Protein AF-A0A9P1HFL6-F1 (afdb_monomer_lite)

Radius of gyration: 20.94 Å; chains: 1; bounding box: 52×30×74 Å

Foldseek 3Di:
DVVLLVLLVVLLVVLLVCLVVVLVVQVVPDPVVVDDPVVVVVSNCVSVVSNVLSVQLSVLSVVCSVVLALVSLVSVLVVLVVLLVVLVVLLVVLVVVQVVCVVVVHDNVSVVVNVVSVVSNVSSVVNSVSSVVSSVVSCVVVCVPPPPPPPPPD

Sequence (154 aa):
MDELKSSVRLVAGIFLSISLISSVLACAVWEFPSHELSKNVVYLVGVGGGLLLNIVIFICLFRGMANQNPSYFLPYIVCSFLNLTICLTLSVVFCLSSIRSFYSGIAPMDAVAFFVVLLCSIFWYWSLKIVKIYREYLTKISGKHTLFNNPEFV

Secondary structure (DSSP, 8-state):
-HHHHHHHHHHHHHHHHHHHHHHHHHHHHS-GGGS-HHHHHHHHHHHHHHHHHHHHHHHHHHHHHHTT-GGGGHHHHHHHHHHHHHHHHHHHHHHHHHHHHHHHT--THHHHHHHHHHHHHHHHHHHHHHHHHHHHHHHHHTTTT-----GGG-

Structure (mmCIF, N/CA/C/O backbone):
data_AF-A0A9P1HFL6-F1
#
_entry.id   AF-A0A9P1HFL6-F1
#
loop_
_atom_site.group_PDB
_atom_site.id
_atom_site.type_symbol
_atom_site.label_atom_id
_atom_site.label_alt_id
_atom_site.label_comp_id
_atom_site.label_asym_id
_atom_site.label_entity_id
_atom_site.label_seq_id
_atom_site.pdbx_PDB_ins_code
_atom_site.Cartn_x
_atom_site.Cartn_y
_atom_site.Cartn_z
_atom_site.occupancy
_atom_site.B_iso_or_equiv
_atom_site.auth_seq_id
_atom_site.auth_comp_id
_atom_site.auth_asym_id
_atom_site.auth_atom_id
_atom_site.pdbx_PDB_model_num
ATOM 1 N N . MET A 1 1 ? -7.640 14.913 19.451 1.00 67.88 1 MET A N 1
ATOM 2 C CA . MET A 1 1 ? -8.496 13.795 18.978 1.00 67.88 1 MET A CA 1
ATOM 3 C C . MET A 1 1 ? -8.954 14.029 17.546 1.00 67.88 1 MET A C 1
ATOM 5 O O . MET A 1 1 ? -8.738 13.156 16.709 1.00 67.88 1 MET A O 1
ATOM 9 N N . ASP A 1 2 ? -9.533 15.195 17.251 1.00 80.94 2 ASP A N 1
ATOM 10 C CA . ASP A 1 2 ? -9.952 15.549 15.887 1.00 80.94 2 ASP A CA 1
ATOM 11 C C . ASP A 1 2 ? -8.788 15.583 14.902 1.00 80.94 2 ASP A C 1
ATOM 13 O O . ASP A 1 2 ? -8.937 15.150 13.765 1.00 80.94 2 ASP A O 1
ATOM 17 N N . GLU A 1 3 ? -7.605 15.975 15.373 1.00 87.38 3 GLU A N 1
ATOM 18 C CA . GLU A 1 3 ? -6.373 15.932 14.591 1.00 87.38 3 GLU A CA 1
ATOM 19 C C . GLU A 1 3 ? -6.022 14.507 14.136 1.00 87.38 3 GLU A C 1
ATOM 21 O O . GLU A 1 3 ? -5.863 14.272 12.945 1.00 87.38 3 GLU A O 1
ATOM 26 N N . LEU A 1 4 ? -6.022 13.519 15.042 1.00 87.62 4 LEU A N 1
ATOM 27 C CA . LEU A 1 4 ? -5.709 12.124 14.704 1.00 87.62 4 LEU A CA 1
ATOM 28 C C . LEU A 1 4 ? -6.762 11.508 13.769 1.00 87.62 4 LEU A C 1
ATOM 30 O O . LEU A 1 4 ? -6.424 10.804 12.817 1.00 87.62 4 LEU A O 1
ATOM 34 N N . LYS A 1 5 ? -8.046 11.809 14.000 1.00 88.31 5 LYS A N 1
ATOM 35 C CA . LYS A 1 5 ? -9.140 11.409 13.102 1.00 88.31 5 LYS A CA 1
ATOM 36 C C . LYS A 1 5 ? -8.986 12.054 11.718 1.00 88.31 5 LYS A C 1
ATOM 38 O O . LYS A 1 5 ? -9.218 11.391 10.709 1.00 88.31 5 LYS A O 1
ATOM 43 N N . SER A 1 6 ? -8.575 13.320 11.664 1.00 91.38 6 SER A N 1
ATOM 44 C CA . SER A 1 6 ? -8.271 14.038 10.423 1.00 91.38 6 SER A CA 1
ATOM 45 C C . SER A 1 6 ? -7.086 13.406 9.688 1.00 91.38 6 SER A C 1
ATOM 47 O O . SER A 1 6 ? -7.188 13.136 8.493 1.00 91.38 6 SER A O 1
ATOM 49 N N . SER A 1 7 ? -6.012 13.043 10.399 1.00 92.00 7 SER A N 1
ATOM 50 C CA . SER A 1 7 ? -4.865 12.339 9.813 1.00 92.00 7 SER A CA 1
ATOM 51 C C . SER A 1 7 ? -5.267 11.000 9.193 1.00 92.00 7 SER A C 1
ATOM 53 O O . SER A 1 7 ? -4.835 10.689 8.088 1.00 92.00 7 SER A O 1
ATOM 55 N N . VAL A 1 8 ? -6.135 10.219 9.846 1.00 91.12 8 VAL A N 1
ATOM 56 C CA . VAL A 1 8 ? -6.628 8.945 9.286 1.00 91.12 8 VAL A CA 1
ATOM 57 C C . VAL A 1 8 ? -7.511 9.167 8.053 1.00 91.12 8 VAL A C 1
ATOM 59 O O . VAL A 1 8 ? -7.407 8.410 7.088 1.00 91.12 8 VAL A O 1
ATOM 62 N N . ARG A 1 9 ? -8.340 10.220 8.031 1.00 92.94 9 ARG A N 1
ATOM 63 C CA . ARG A 1 9 ? -9.103 10.603 6.826 1.00 92.94 9 ARG A CA 1
ATOM 64 C C . ARG A 1 9 ? -8.184 10.990 5.673 1.00 92.94 9 ARG A C 1
ATOM 66 O O . ARG A 1 9 ? -8.424 10.563 4.547 1.00 92.94 9 ARG A O 1
ATOM 73 N N . LEU A 1 10 ? -7.134 11.756 5.958 1.00 94.25 10 LEU A N 1
ATOM 74 C CA . LEU A 1 10 ? -6.123 12.138 4.978 1.00 94.25 10 LEU A CA 1
ATOM 75 C C . LEU A 1 10 ? -5.423 10.892 4.422 1.00 94.25 10 LEU A C 1
ATOM 77 O O . LEU A 1 10 ? -5.348 10.732 3.207 1.00 94.25 10 LEU A O 1
ATOM 81 N N . VAL A 1 11 ? -4.995 9.970 5.289 1.00 94.12 11 VAL A N 1
ATOM 82 C CA . VAL A 1 11 ? -4.403 8.683 4.890 1.00 94.12 11 VAL A CA 1
ATOM 83 C C . VAL A 1 11 ? -5.342 7.892 3.974 1.00 94.12 11 VAL A C 1
ATOM 85 O O . VAL A 1 11 ? -4.908 7.404 2.931 1.00 94.12 11 VAL A O 1
ATOM 88 N N . ALA A 1 12 ? -6.627 7.793 4.327 1.00 92.94 12 ALA A N 1
ATOM 89 C CA . ALA A 1 12 ? -7.626 7.106 3.510 1.00 92.94 12 ALA A CA 1
ATOM 90 C C . ALA A 1 12 ? -7.795 7.770 2.132 1.00 92.94 12 ALA A C 1
ATOM 92 O O . ALA A 1 12 ? -7.860 7.075 1.119 1.00 92.94 12 ALA A O 1
ATOM 93 N N . GLY A 1 13 ? -7.821 9.106 2.090 1.00 93.31 13 GLY A N 1
ATOM 94 C CA . GLY A 1 13 ? -7.900 9.879 0.852 1.00 93.31 13 GLY A CA 1
ATOM 95 C C . GLY A 1 13 ? -6.688 9.659 -0.052 1.00 93.31 13 GLY A C 1
ATOM 96 O O . GLY A 1 13 ? -6.859 9.313 -1.217 1.00 93.31 13 GLY A O 1
ATOM 97 N N . ILE A 1 14 ? -5.467 9.775 0.485 1.00 94.06 14 ILE A N 1
ATOM 98 C CA . ILE A 1 14 ? -4.239 9.529 -0.288 1.00 94.06 14 ILE A CA 1
ATOM 99 C C . ILE A 1 14 ? -4.211 8.090 -0.811 1.00 94.06 14 ILE A C 1
ATOM 101 O O . ILE A 1 14 ? -3.909 7.873 -1.982 1.00 94.06 14 ILE A O 1
ATOM 105 N N . PHE A 1 15 ? -4.559 7.109 0.024 1.00 94.12 15 PHE A N 1
ATOM 106 C CA . PHE A 1 15 ? -4.599 5.704 -0.377 1.00 94.12 15 PHE A CA 1
ATOM 107 C C . PHE A 1 15 ? -5.544 5.457 -1.563 1.00 94.12 15 PHE A C 1
ATOM 109 O O . PHE A 1 15 ? -5.167 4.778 -2.522 1.00 94.12 15 PHE A O 1
ATOM 116 N N . LEU A 1 16 ? -6.749 6.037 -1.527 1.00 94.50 16 LEU A N 1
ATOM 117 C CA . LEU A 1 16 ? -7.711 5.919 -2.621 1.00 94.50 16 LEU A CA 1
ATOM 118 C C . LEU A 1 16 ? -7.203 6.611 -3.893 1.00 94.50 16 LEU A C 1
ATOM 120 O O . LEU A 1 16 ? -7.262 6.019 -4.969 1.00 94.50 16 LEU A O 1
ATOM 124 N N . SER A 1 17 ? -6.651 7.821 -3.770 1.00 95.06 17 SER A N 1
ATOM 125 C CA . SER A 1 17 ? -6.091 8.563 -4.904 1.00 95.06 17 SER A CA 1
ATOM 126 C C . SER A 1 17 ? -4.946 7.804 -5.575 1.00 95.06 17 SER A C 1
ATOM 128 O O . SER A 1 17 ? -4.955 7.651 -6.794 1.00 95.06 17 SER A O 1
ATOM 130 N N . ILE A 1 18 ? -4.000 7.264 -4.797 1.00 92.56 18 ILE A N 1
ATOM 131 C CA . ILE A 1 18 ? -2.899 6.441 -5.325 1.00 92.56 18 ILE A CA 1
ATOM 132 C C . ILE A 1 18 ? -3.452 5.199 -6.033 1.00 92.56 18 ILE A C 1
ATOM 134 O O . ILE A 1 18 ? -2.988 4.863 -7.119 1.00 92.56 18 ILE A O 1
ATOM 138 N N . SER A 1 19 ? -4.468 4.546 -5.461 1.00 93.12 19 SER A N 1
ATOM 139 C CA . SER A 1 19 ? -5.085 3.353 -6.055 1.00 93.12 19 SER A CA 1
ATOM 140 C C . SER A 1 19 ? -5.758 3.651 -7.399 1.00 93.12 19 SER A C 1
ATOM 142 O O . SER A 1 19 ? -5.603 2.883 -8.350 1.00 93.12 19 SER A O 1
ATOM 144 N N . LEU A 1 20 ? -6.473 4.776 -7.499 1.00 94.00 20 LEU A N 1
ATOM 145 C CA . LEU A 1 20 ? -7.115 5.219 -8.738 1.00 94.00 20 LEU A CA 1
ATOM 146 C C . LEU A 1 20 ? -6.078 5.576 -9.803 1.00 94.00 20 LEU A C 1
ATOM 148 O O . LEU A 1 20 ? -6.145 5.056 -10.915 1.00 94.00 20 LEU A O 1
ATOM 152 N N . ILE A 1 21 ? -5.093 6.405 -9.447 1.00 94.94 21 ILE A N 1
ATOM 153 C CA . ILE A 1 21 ? -4.030 6.822 -10.368 1.00 94.94 21 ILE A CA 1
ATOM 154 C C . ILE A 1 21 ? -3.255 5.599 -10.857 1.00 94.94 21 ILE A C 1
ATOM 156 O O . ILE A 1 21 ? -3.068 5.449 -12.059 1.00 94.94 21 ILE A O 1
ATOM 160 N N . SER A 1 22 ? -2.866 4.689 -9.959 1.00 92.38 22 SER A N 1
ATOM 161 C CA . SER A 1 22 ? -2.134 3.472 -10.323 1.00 92.38 22 SER A CA 1
ATOM 162 C C . SER A 1 22 ? -2.935 2.569 -11.260 1.00 92.38 22 SER A C 1
ATOM 164 O O . SER A 1 22 ? -2.349 2.006 -12.179 1.00 92.38 22 SER A O 1
ATOM 166 N N . SER A 1 23 ? -4.252 2.453 -11.068 1.00 93.62 23 SER A N 1
ATOM 167 C CA . SER A 1 23 ? -5.111 1.638 -11.939 1.00 93.62 23 SER A CA 1
ATOM 168 C C . SER A 1 23 ? -5.256 2.255 -13.333 1.00 93.62 23 SER A C 1
ATOM 170 O O . SER A 1 23 ? -5.167 1.548 -14.333 1.00 93.62 23 SER A O 1
ATOM 172 N N . VAL A 1 24 ? -5.423 3.580 -13.413 1.00 94.44 24 VAL A N 1
ATOM 173 C CA . VAL A 1 24 ? -5.474 4.304 -14.694 1.00 94.44 24 VAL A CA 1
ATOM 174 C C . VAL A 1 24 ? -4.136 4.208 -15.422 1.00 94.44 24 VAL A C 1
ATOM 176 O O . VAL A 1 24 ? -4.112 3.936 -16.620 1.00 94.44 24 VAL A O 1
ATOM 179 N N . LEU A 1 25 ? -3.023 4.382 -14.702 1.00 93.62 25 LEU A N 1
ATOM 180 C CA . LEU A 1 25 ? -1.682 4.294 -15.274 1.00 93.62 25 LEU A CA 1
ATOM 181 C C . LEU A 1 25 ? -1.382 2.879 -15.781 1.00 93.62 25 LEU A C 1
ATOM 183 O O . LEU A 1 25 ? -0.826 2.733 -16.862 1.00 93.62 25 LEU A O 1
ATOM 187 N N . ALA A 1 26 ? -1.795 1.847 -15.037 1.00 92.69 26 ALA A N 1
ATOM 188 C CA . ALA A 1 26 ? -1.681 0.452 -15.454 1.00 92.69 26 ALA A CA 1
ATOM 189 C C . ALA A 1 26 ? -2.389 0.227 -16.802 1.00 92.69 26 ALA A C 1
ATOM 191 O O . ALA A 1 26 ? -1.774 -0.244 -17.756 1.00 92.69 26 ALA 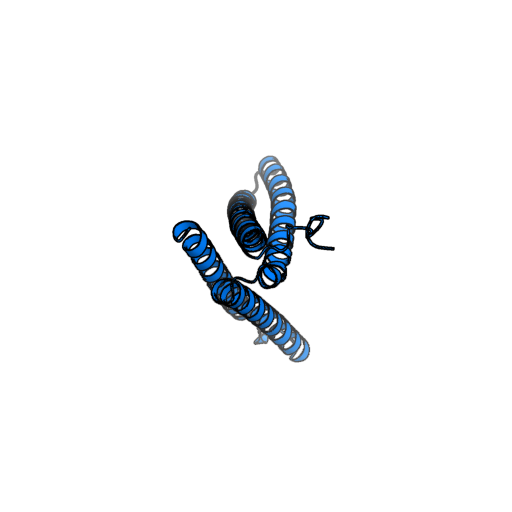A O 1
ATOM 192 N N . CYS A 1 27 ? -3.639 0.677 -16.930 1.00 91.56 27 CYS A N 1
ATOM 193 C CA . CYS A 1 27 ? -4.363 0.608 -18.198 1.00 91.56 27 CYS A CA 1
ATOM 194 C C . CYS A 1 27 ? -3.704 1.435 -19.315 1.00 91.56 27 CYS A C 1
ATOM 196 O O . CYS A 1 27 ? -3.709 1.001 -20.458 1.00 91.56 27 CYS A O 1
ATOM 198 N N . ALA A 1 28 ? -3.143 2.607 -19.011 1.00 92.19 28 ALA A N 1
ATOM 199 C CA . ALA A 1 28 ? -2.520 3.470 -20.017 1.00 92.19 28 ALA A CA 1
ATOM 200 C C . ALA A 1 28 ? -1.186 2.917 -20.549 1.00 92.19 28 ALA A C 1
ATOM 202 O O . ALA A 1 28 ? -0.857 3.122 -21.713 1.00 92.19 28 ALA A O 1
ATOM 203 N N . VAL A 1 29 ? -0.420 2.234 -19.695 1.00 93.56 29 VAL A N 1
ATOM 204 C CA . VAL A 1 29 ? 0.873 1.627 -20.049 1.00 93.56 29 VAL A CA 1
ATOM 205 C C . VAL A 1 29 ? 0.687 0.289 -20.773 1.00 93.56 29 VAL A C 1
ATOM 207 O O . VAL A 1 29 ? 1.580 -0.146 -21.496 1.00 93.56 29 VAL A O 1
ATOM 210 N N . TRP A 1 30 ? -0.458 -0.374 -20.603 1.00 92.88 30 TRP A N 1
ATOM 211 C CA . TRP A 1 30 ? -0.722 -1.654 -21.248 1.00 92.88 30 TRP A CA 1
ATOM 212 C C . TRP A 1 30 ? -1.072 -1.498 -22.733 1.00 92.88 30 TRP A C 1
ATOM 214 O O . TRP A 1 30 ? -2.099 -0.932 -23.109 1.00 92.88 30 TRP A O 1
ATOM 224 N N . GLU A 1 31 ? -0.244 -2.076 -23.598 1.00 92.06 31 GLU A N 1
ATOM 225 C CA . GLU A 1 31 ? -0.476 -2.098 -25.040 1.00 92.06 31 GLU A CA 1
ATOM 226 C C . GLU A 1 31 ? -1.515 -3.165 -25.428 1.00 92.06 31 GLU A C 1
ATOM 228 O O . GLU A 1 31 ? -1.188 -4.269 -25.864 1.00 92.06 31 GLU A O 1
ATOM 233 N N . PHE A 1 32 ? -2.804 -2.843 -25.302 1.00 88.94 32 PHE A N 1
ATOM 234 C CA . PHE A 1 32 ? -3.891 -3.765 -25.667 1.00 88.94 32 PHE A CA 1
ATOM 235 C C . PHE A 1 32 ? -3.797 -4.361 -27.087 1.00 88.94 32 PHE A C 1
ATOM 237 O O . PHE A 1 32 ? -4.090 -5.551 -27.229 1.00 88.94 32 PHE A O 1
ATOM 244 N N . PRO A 1 33 ? -3.399 -3.610 -28.136 1.00 89.00 33 PRO A N 1
ATOM 245 C CA . PRO A 1 33 ? -3.373 -4.144 -29.499 1.00 89.00 33 PRO A CA 1
ATOM 246 C C . PRO A 1 33 ? -2.287 -5.197 -29.752 1.00 89.00 33 PRO A C 1
ATOM 248 O O . PRO A 1 33 ? -2.427 -5.984 -30.683 1.00 89.00 33 PRO A O 1
ATOM 251 N N . SER A 1 34 ? -1.208 -5.217 -28.961 1.00 89.31 34 SER A N 1
ATOM 252 C CA . SER A 1 34 ? -0.074 -6.131 -29.168 1.00 89.31 34 SER A CA 1
ATOM 253 C C . SER A 1 34 ? -0.254 -7.496 -28.492 1.00 89.31 34 SER A C 1
ATOM 255 O O . SER A 1 34 ? 0.548 -8.405 -28.706 1.00 89.31 34 SER A O 1
ATOM 257 N N . HIS A 1 35 ? -1.322 -7.672 -27.711 1.00 88.62 35 HIS A N 1
ATOM 258 C CA . HIS A 1 35 ? -1.548 -8.856 -26.888 1.00 88.62 35 HIS A CA 1
ATOM 259 C C . HIS A 1 35 ? -2.804 -9.631 -27.306 1.00 88.62 35 HIS A C 1
ATOM 261 O O . HIS A 1 35 ? -3.799 -9.073 -27.763 1.00 88.62 35 HIS A O 1
ATOM 267 N N . GLU A 1 36 ? -2.775 -10.948 -27.092 1.00 93.94 36 GLU A N 1
ATOM 268 C CA . GLU A 1 36 ? -3.943 -11.816 -27.266 1.00 93.94 36 GLU A CA 1
ATOM 269 C C . GLU A 1 36 ? -5.104 -11.401 -26.346 1.00 93.94 36 GLU A C 1
ATOM 271 O O . GLU A 1 36 ? -4.903 -10.966 -25.208 1.00 93.94 36 GLU A O 1
ATOM 276 N N . LEU A 1 37 ? -6.339 -11.626 -26.810 1.00 91.69 37 LEU A N 1
ATOM 277 C CA . LEU A 1 37 ? -7.561 -11.287 -26.072 1.00 91.69 37 LEU A CA 1
ATOM 278 C C . LEU A 1 37 ? -7.579 -11.881 -24.653 1.00 91.69 37 LEU A C 1
ATOM 280 O O . LEU A 1 37 ? -7.974 -11.204 -23.707 1.00 91.69 37 LEU A O 1
ATOM 284 N N . SER A 1 38 ? -7.119 -13.124 -24.491 1.00 93.00 38 SER A N 1
ATOM 285 C CA . SER A 1 38 ? -7.047 -13.814 -23.196 1.00 93.00 38 SER A CA 1
ATOM 286 C C . SER A 1 38 ? -6.186 -13.049 -22.184 1.00 93.00 38 SER A C 1
ATOM 288 O O . SER A 1 38 ? -6.607 -12.839 -21.046 1.00 93.00 38 SER A O 1
ATOM 290 N N . LYS A 1 39 ? -5.013 -12.566 -22.609 1.00 92.75 39 LYS A N 1
ATOM 291 C CA . LYS A 1 39 ? -4.084 -11.795 -21.773 1.00 92.75 39 LYS A CA 1
ATOM 292 C C . LYS A 1 39 ? -4.677 -10.443 -21.394 1.00 92.75 39 LYS A C 1
ATOM 294 O O . LYS A 1 39 ? -4.607 -10.062 -20.229 1.00 92.75 39 LYS A O 1
ATOM 299 N N . ASN A 1 40 ? -5.330 -9.770 -22.341 1.00 92.75 40 ASN A N 1
ATOM 300 C CA . ASN A 1 40 ? -6.008 -8.497 -22.094 1.00 92.75 40 ASN A CA 1
ATOM 301 C C . ASN A 1 40 ? -7.136 -8.630 -21.062 1.00 92.75 40 ASN A C 1
ATOM 303 O O . ASN A 1 40 ? -7.251 -7.799 -20.162 1.00 92.75 40 ASN A O 1
ATOM 307 N N . VAL A 1 41 ? -7.939 -9.695 -21.153 1.00 93.94 41 VAL A N 1
ATOM 308 C CA . VAL A 1 41 ? -9.014 -9.961 -20.186 1.00 93.94 41 VAL A CA 1
ATOM 309 C C . VAL A 1 41 ? -8.440 -10.236 -18.798 1.00 93.94 41 VAL A C 1
ATOM 311 O O . VAL A 1 41 ? -8.878 -9.616 -17.830 1.00 93.94 41 VAL A O 1
ATOM 314 N N . VAL A 1 42 ? -7.438 -11.116 -18.686 1.00 95.38 42 VAL A N 1
ATOM 315 C CA . VAL A 1 42 ? -6.795 -11.423 -17.396 1.00 95.38 42 VAL A CA 1
ATOM 316 C C . VAL A 1 42 ? -6.179 -10.166 -16.779 1.00 95.38 42 VAL A C 1
ATOM 318 O O . VAL A 1 42 ? -6.338 -9.936 -15.580 1.00 95.38 42 VAL A O 1
ATOM 321 N N . TYR A 1 43 ? -5.540 -9.322 -17.592 1.00 94.38 43 TYR A N 1
ATOM 322 C CA . TYR A 1 43 ? -4.961 -8.060 -17.143 1.00 94.38 43 TYR A CA 1
ATOM 323 C C . TYR A 1 43 ? -6.022 -7.103 -16.583 1.00 94.38 43 TYR A C 1
ATOM 325 O O . TYR A 1 43 ? -5.898 -6.644 -15.447 1.00 94.38 43 TYR A O 1
ATOM 333 N N . LEU A 1 44 ? -7.103 -6.853 -17.332 1.00 93.44 44 LEU A N 1
ATOM 334 C CA . LEU A 1 44 ? -8.192 -5.972 -16.895 1.00 93.44 44 LEU A CA 1
ATOM 335 C C . LEU A 1 44 ? -8.886 -6.486 -15.633 1.00 93.44 44 LEU A C 1
ATOM 337 O O . LEU A 1 44 ? -9.195 -5.697 -14.741 1.00 93.44 44 LEU A O 1
ATOM 341 N N . VAL A 1 45 ? -9.100 -7.800 -15.529 1.00 95.31 45 VAL A N 1
ATOM 342 C CA . VAL A 1 45 ? -9.662 -8.422 -14.321 1.00 95.31 45 VAL A CA 1
ATOM 343 C C . VAL A 1 45 ? -8.713 -8.255 -13.134 1.00 95.31 45 VAL A C 1
ATOM 345 O O . VAL A 1 45 ? -9.173 -7.947 -12.037 1.00 95.31 45 VAL A O 1
ATOM 348 N N . GLY A 1 46 ? -7.402 -8.395 -13.338 1.00 94.56 46 GLY A N 1
ATOM 349 C CA . GLY A 1 46 ? -6.397 -8.168 -12.298 1.00 94.56 46 GLY A CA 1
ATOM 350 C C . GLY A 1 46 ? -6.386 -6.722 -11.797 1.00 94.56 46 GLY A C 1
ATOM 351 O O . GLY A 1 46 ? -6.489 -6.487 -10.591 1.00 94.56 46 GLY A O 1
ATOM 352 N N . VAL A 1 47 ? -6.328 -5.750 -12.713 1.00 95.06 47 VAL A N 1
ATOM 353 C CA . VAL A 1 47 ? -6.342 -4.315 -12.375 1.00 95.06 47 VAL A CA 1
ATOM 354 C C . VAL A 1 47 ? -7.665 -3.926 -11.710 1.00 95.06 47 VAL A C 1
ATOM 356 O O . VAL A 1 47 ? -7.666 -3.305 -10.645 1.00 95.06 47 VAL A O 1
ATOM 359 N N . GLY A 1 48 ? -8.796 -4.342 -12.285 1.00 94.69 48 GLY A N 1
ATOM 360 C CA . GLY A 1 48 ? -10.126 -4.081 -11.736 1.00 94.69 48 GLY A CA 1
ATOM 361 C C . GLY A 1 48 ? -10.332 -4.727 -10.366 1.00 94.69 48 GLY A C 1
ATOM 362 O O . GLY A 1 48 ? -10.817 -4.076 -9.442 1.00 94.69 48 GLY A O 1
ATOM 363 N N . GLY A 1 49 ? -9.903 -5.978 -10.195 1.00 94.75 49 GLY A N 1
ATOM 364 C CA . GLY A 1 49 ? -9.951 -6.689 -8.918 1.00 94.75 49 GLY A CA 1
ATOM 365 C C . GLY A 1 49 ? -9.112 -6.003 -7.839 1.00 94.75 49 GLY A C 1
ATOM 366 O O . GLY A 1 49 ? -9.595 -5.803 -6.723 1.00 94.75 49 GLY A O 1
ATOM 367 N N . GLY A 1 50 ? -7.895 -5.567 -8.178 1.00 93.50 50 GLY A N 1
ATOM 368 C CA . GLY A 1 50 ? -7.042 -4.787 -7.278 1.00 93.50 50 GLY A CA 1
ATOM 369 C C . GLY A 1 50 ? -7.689 -3.466 -6.853 1.00 93.50 50 GLY A C 1
ATOM 370 O O . GLY A 1 50 ? -7.724 -3.144 -5.662 1.00 93.50 50 GLY A O 1
ATOM 371 N N . LEU A 1 51 ? -8.278 -2.730 -7.801 1.00 94.88 51 LEU A N 1
ATOM 372 C CA . LEU A 1 51 ? -8.995 -1.489 -7.510 1.00 94.88 51 LEU A CA 1
ATOM 373 C C . LEU A 1 51 ? -10.201 -1.725 -6.590 1.00 94.88 51 LEU A C 1
ATOM 375 O O . LEU A 1 51 ? -10.378 -0.990 -5.617 1.00 94.88 51 LEU A O 1
ATOM 379 N N . LEU A 1 52 ? -11.002 -2.761 -6.853 1.00 95.81 52 LEU A N 1
ATOM 380 C CA . LEU A 1 52 ? -12.150 -3.111 -6.014 1.00 95.81 52 LEU A CA 1
ATOM 381 C C . LEU A 1 52 ? -11.720 -3.463 -4.586 1.00 95.81 52 LEU A C 1
ATOM 383 O O . LEU A 1 52 ? -12.328 -2.975 -3.633 1.00 95.81 52 LEU A O 1
ATOM 387 N N . LEU A 1 53 ? -10.648 -4.244 -4.420 1.00 95.06 53 LEU A N 1
ATOM 388 C CA . LEU A 1 53 ? -10.089 -4.550 -3.100 1.00 95.06 53 LEU A CA 1
ATOM 389 C C . LEU A 1 53 ? -9.657 -3.274 -2.364 1.00 95.06 53 LEU A C 1
ATOM 391 O O . LEU A 1 53 ? -9.997 -3.097 -1.192 1.00 95.06 53 LEU A O 1
ATOM 395 N N . ASN A 1 54 ? -8.988 -2.345 -3.050 1.00 94.69 54 ASN A N 1
ATOM 396 C CA . ASN A 1 54 ? -8.586 -1.066 -2.462 1.00 94.69 54 ASN A CA 1
ATOM 397 C C . ASN A 1 54 ? -9.794 -0.193 -2.076 1.00 94.69 54 ASN A C 1
ATOM 399 O O . ASN A 1 54 ? -9.791 0.420 -1.006 1.00 94.69 54 ASN A O 1
ATOM 403 N N . ILE A 1 55 ? -10.867 -0.192 -2.875 1.00 95.31 55 ILE A N 1
ATOM 404 C CA . ILE A 1 55 ? -12.127 0.487 -2.531 1.00 95.31 55 ILE A CA 1
ATOM 405 C C . ILE A 1 55 ? -12.755 -0.138 -1.277 1.00 95.31 55 ILE A C 1
ATOM 407 O O . ILE A 1 55 ? -13.184 0.588 -0.379 1.00 95.31 55 ILE A O 1
ATOM 411 N N . VAL A 1 56 ? -12.768 -1.469 -1.161 1.00 95.69 56 VAL A N 1
ATOM 412 C CA . VAL A 1 56 ? -13.274 -2.158 0.038 1.00 95.69 56 VAL A CA 1
ATOM 413 C C . VAL A 1 56 ? -12.463 -1.771 1.277 1.00 95.69 56 VAL A C 1
ATOM 415 O O . VAL A 1 56 ? -13.047 -1.451 2.313 1.00 95.69 56 VAL A O 1
ATOM 418 N N . ILE A 1 57 ? -11.130 -1.728 1.178 1.00 94.88 57 ILE A N 1
ATOM 419 C CA . ILE A 1 57 ? -10.253 -1.292 2.277 1.00 94.88 57 ILE A CA 1
ATOM 420 C C . ILE A 1 57 ? -10.557 0.161 2.676 1.00 94.88 57 ILE A C 1
ATOM 422 O O . ILE A 1 57 ? -10.661 0.465 3.868 1.00 94.88 57 ILE A O 1
ATOM 426 N N . PHE A 1 58 ? -10.749 1.050 1.699 1.00 95.06 58 PHE A N 1
ATOM 427 C CA . PHE A 1 58 ? -11.140 2.439 1.942 1.00 95.06 58 PHE A CA 1
ATOM 428 C C . PHE A 1 58 ? -12.495 2.543 2.665 1.00 95.06 58 PHE A C 1
ATOM 430 O O . PHE A 1 58 ? -12.617 3.263 3.660 1.00 95.06 58 PHE A O 1
ATOM 437 N N . ILE A 1 59 ? -13.502 1.778 2.230 1.00 94.44 59 ILE A N 1
ATOM 438 C CA . ILE A 1 59 ? -14.819 1.732 2.883 1.00 94.44 59 ILE A CA 1
ATOM 439 C C . ILE A 1 59 ? -14.690 1.210 4.319 1.00 94.44 59 ILE A C 1
ATOM 441 O O . ILE A 1 59 ? -15.313 1.766 5.226 1.00 94.44 59 ILE A O 1
ATOM 445 N N . CYS A 1 60 ? -13.867 0.184 4.552 1.00 93.62 60 CYS A N 1
ATOM 446 C CA . CYS A 1 60 ? -13.574 -0.330 5.890 1.00 93.62 60 CYS A CA 1
ATOM 447 C C . CYS A 1 60 ? -12.958 0.751 6.787 1.00 93.62 60 CYS A C 1
ATOM 449 O O . CYS A 1 60 ? -13.431 0.942 7.906 1.00 93.62 60 CYS A O 1
ATOM 451 N N . LEU A 1 61 ? -11.982 1.521 6.298 1.00 92.81 61 LEU A N 1
ATOM 452 C CA . LEU A 1 61 ? -11.419 2.651 7.045 1.00 92.81 61 LEU A CA 1
ATOM 453 C C . LEU A 1 61 ? -12.486 3.691 7.402 1.00 92.81 61 LEU A C 1
ATOM 455 O O . LEU A 1 61 ? -12.573 4.125 8.554 1.00 92.81 61 LEU A O 1
ATOM 459 N N . PHE A 1 62 ? -13.324 4.072 6.437 1.00 92.31 62 PHE A N 1
ATOM 460 C CA . PHE A 1 62 ? -14.358 5.079 6.660 1.00 92.31 62 PHE A CA 1
ATOM 461 C C . PHE A 1 62 ? -15.431 4.603 7.646 1.00 92.31 62 PHE A C 1
ATOM 463 O O . PHE A 1 62 ? -15.772 5.321 8.588 1.00 92.31 62 PHE A O 1
ATOM 470 N N . ARG A 1 63 ? -15.902 3.359 7.499 1.00 91.56 63 ARG A N 1
ATOM 471 C CA . ARG A 1 63 ? -16.831 2.727 8.447 1.00 91.56 63 ARG A CA 1
ATOM 472 C C . ARG A 1 63 ? -16.210 2.543 9.828 1.00 91.56 63 ARG A C 1
ATOM 474 O O . ARG A 1 63 ? -16.898 2.759 10.820 1.00 91.56 63 ARG A O 1
ATOM 481 N N . GLY A 1 64 ? -14.925 2.203 9.912 1.00 89.06 64 GLY A N 1
ATOM 482 C CA . GLY A 1 64 ? -14.187 2.117 11.173 1.00 89.06 64 GLY A CA 1
ATOM 483 C C . GLY A 1 64 ? -14.156 3.451 11.917 1.00 89.06 64 GLY A C 1
ATOM 484 O O . GLY A 1 64 ? -14.357 3.482 13.129 1.00 89.06 64 GLY A O 1
ATOM 485 N N . MET A 1 65 ? -13.987 4.558 11.187 1.00 89.62 65 MET A N 1
ATOM 486 C CA . MET A 1 65 ? -14.059 5.911 11.751 1.00 89.62 65 MET A CA 1
ATOM 487 C C . MET A 1 65 ? -15.481 6.325 12.150 1.00 89.62 65 MET A C 1
ATOM 489 O O . MET A 1 65 ? -15.643 7.019 13.153 1.00 89.62 65 MET A O 1
ATOM 493 N N . ALA A 1 66 ? -16.498 5.947 11.369 1.00 89.62 66 ALA A N 1
ATOM 494 C CA . ALA A 1 66 ? -17.895 6.294 11.637 1.00 89.62 66 ALA A CA 1
ATOM 495 C C . ALA A 1 66 ? -18.461 5.520 12.838 1.00 89.62 66 ALA A C 1
ATOM 497 O O . ALA A 1 66 ? -19.064 6.113 13.725 1.00 89.62 66 ALA A O 1
ATOM 498 N N . ASN A 1 67 ? -18.196 4.214 12.894 1.00 88.75 67 ASN A N 1
ATOM 499 C CA . ASN A 1 67 ? -18.723 3.309 13.917 1.00 88.75 67 ASN A CA 1
ATOM 500 C C . ASN A 1 67 ? -17.788 3.158 15.128 1.00 88.75 67 ASN A C 1
ATOM 502 O O . ASN A 1 67 ? -18.055 2.330 15.993 1.00 88.75 67 ASN A O 1
ATOM 506 N N . GLN A 1 68 ? -16.658 3.880 15.153 1.00 87.06 68 GLN A N 1
ATOM 507 C CA . GLN A 1 68 ? -15.624 3.811 16.199 1.00 87.06 68 GLN A CA 1
ATOM 508 C C . GLN A 1 68 ? -15.148 2.382 16.525 1.00 87.06 68 GLN A C 1
ATOM 510 O O . GLN A 1 68 ? -14.701 2.091 17.633 1.00 87.06 68 GLN A O 1
ATOM 515 N N . ASN A 1 69 ? -15.214 1.472 15.551 1.00 87.44 69 ASN A N 1
ATOM 516 C CA . ASN A 1 69 ? -14.912 0.063 15.767 1.00 87.44 69 ASN A CA 1
ATOM 517 C C . ASN A 1 69 ? -13.494 -0.271 15.260 1.00 87.44 69 ASN A C 1
ATOM 519 O O . ASN A 1 69 ? -13.236 -0.176 14.054 1.00 87.44 69 ASN A O 1
ATOM 523 N N . PRO A 1 70 ? -12.572 -0.708 16.146 1.00 88.38 70 PRO A N 1
ATOM 524 C CA . PRO A 1 70 ? -11.168 -0.934 15.805 1.00 88.38 70 PRO A CA 1
ATOM 525 C C . PRO A 1 70 ? -10.935 -2.116 14.848 1.00 88.38 70 PRO A C 1
ATOM 527 O O . PRO A 1 70 ? -9.870 -2.199 14.229 1.00 88.38 70 PRO A O 1
ATOM 530 N N . SER A 1 71 ? -11.895 -3.036 14.702 1.00 90.12 71 SER A N 1
ATOM 531 C CA . SER A 1 71 ? -11.735 -4.221 13.848 1.00 90.12 71 SER A CA 1
ATOM 532 C C . SER A 1 71 ? -11.637 -3.873 12.358 1.00 90.12 71 SER A C 1
ATOM 534 O O . SER A 1 71 ? -10.908 -4.540 11.628 1.00 90.12 71 SER A O 1
ATOM 536 N N . TYR A 1 72 ? -12.292 -2.799 11.906 1.00 92.44 72 TYR A N 1
ATOM 537 C CA . TYR A 1 72 ? -12.304 -2.414 10.488 1.00 92.44 72 TYR A CA 1
ATOM 538 C C . TYR A 1 72 ? -10.976 -1.827 9.980 1.00 92.44 72 TYR A C 1
ATOM 540 O O . TYR A 1 72 ? -10.786 -1.699 8.774 1.00 92.44 72 TYR A O 1
ATOM 548 N N . PHE A 1 73 ? -10.034 -1.502 10.871 1.00 92.12 73 PHE A N 1
ATOM 549 C CA . PHE A 1 73 ? -8.720 -0.964 10.494 1.00 92.12 73 PHE A CA 1
ATOM 550 C C . PHE A 1 73 ? -7.700 -2.053 10.132 1.00 92.12 73 PHE A C 1
ATOM 552 O O . PHE A 1 73 ? -6.696 -1.762 9.486 1.00 92.12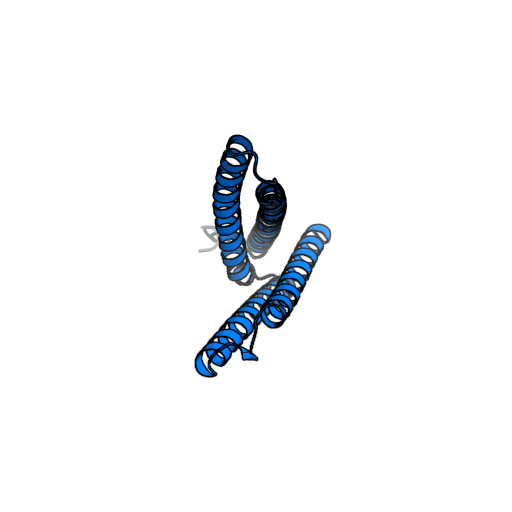 73 PHE A O 1
ATOM 559 N N . LEU A 1 74 ? -7.949 -3.308 10.522 1.00 92.50 74 LEU A N 1
ATOM 560 C CA . LEU A 1 74 ? -7.066 -4.444 10.237 1.00 92.50 74 LEU A CA 1
ATOM 561 C C . LEU A 1 74 ? -6.739 -4.646 8.746 1.00 92.50 74 LEU A C 1
ATOM 563 O O . LEU A 1 74 ? -5.550 -4.757 8.447 1.00 92.50 74 LEU A O 1
ATOM 567 N N . PRO A 1 75 ? -7.707 -4.659 7.804 1.00 93.56 75 PRO A N 1
ATOM 568 C CA . PRO A 1 75 ? -7.389 -4.871 6.390 1.00 93.56 75 PRO A CA 1
ATOM 569 C C . PRO A 1 75 ? -6.429 -3.806 5.842 1.00 93.56 75 PRO A C 1
ATOM 571 O O . PRO A 1 75 ? -5.503 -4.131 5.100 1.00 93.56 75 PRO A O 1
ATOM 574 N N . TYR A 1 76 ? -6.577 -2.550 6.274 1.00 94.50 76 TYR A N 1
ATOM 575 C CA . TYR A 1 76 ? -5.644 -1.489 5.900 1.00 94.50 76 TYR A CA 1
ATOM 576 C C . TYR A 1 76 ? -4.249 -1.693 6.494 1.00 94.50 76 TYR A C 1
ATOM 578 O O . TYR A 1 76 ? -3.253 -1.506 5.802 1.00 94.50 76 TYR A O 1
ATOM 586 N N . ILE A 1 77 ? -4.163 -2.087 7.769 1.00 94.19 77 ILE A N 1
ATOM 587 C CA . ILE A 1 77 ? -2.883 -2.334 8.448 1.00 94.19 77 ILE A CA 1
ATOM 588 C C . ILE A 1 77 ? -2.099 -3.438 7.732 1.00 94.19 77 ILE A C 1
ATOM 590 O O . ILE A 1 77 ? -0.899 -3.276 7.521 1.00 94.19 77 ILE A O 1
ATOM 594 N N . VAL A 1 78 ? -2.764 -4.528 7.336 1.00 94.75 78 VAL A N 1
ATOM 595 C CA . VAL A 1 78 ? -2.131 -5.629 6.591 1.00 94.75 78 VAL A CA 1
ATOM 596 C C . VAL A 1 78 ? -1.669 -5.153 5.213 1.00 94.75 78 VAL A C 1
ATOM 598 O O . VAL A 1 78 ? -0.512 -5.362 4.861 1.00 94.75 78 VAL A O 1
ATOM 601 N N . CYS A 1 79 ? -2.528 -4.455 4.465 1.00 93.50 79 CYS A N 1
ATOM 602 C CA . CYS A 1 79 ? -2.183 -3.912 3.148 1.00 93.50 79 CYS A CA 1
ATOM 603 C C . CYS A 1 79 ? -0.987 -2.944 3.212 1.00 93.50 79 CYS A C 1
ATOM 605 O O . CYS A 1 79 ? -0.015 -3.099 2.477 1.00 93.50 79 CYS A O 1
ATOM 607 N N . SER A 1 80 ? -1.022 -1.985 4.138 1.00 93.62 80 SER A N 1
ATOM 608 C CA . SER A 1 80 ? 0.046 -1.000 4.332 1.00 93.62 80 SER A CA 1
ATOM 609 C C . SER A 1 80 ? 1.359 -1.655 4.779 1.00 93.62 80 SER A C 1
ATOM 611 O O . SER A 1 80 ? 2.428 -1.278 4.306 1.00 93.62 80 SER A O 1
ATOM 613 N N . PHE A 1 81 ? 1.294 -2.694 5.621 1.00 94.88 81 PHE A N 1
ATOM 614 C CA . PHE A 1 81 ? 2.471 -3.475 6.001 1.00 94.88 81 PHE A CA 1
ATOM 615 C C . PHE A 1 81 ? 3.081 -4.227 4.812 1.00 94.88 81 PHE A C 1
ATOM 617 O O . PHE A 1 81 ? 4.289 -4.148 4.616 1.00 94.88 81 PHE A O 1
ATOM 624 N N . LEU A 1 82 ? 2.265 -4.896 3.990 1.00 94.56 82 LEU A N 1
ATOM 625 C CA . LEU A 1 82 ? 2.744 -5.581 2.784 1.00 94.56 82 LEU A CA 1
ATOM 626 C C . LEU A 1 82 ? 3.407 -4.602 1.808 1.00 94.56 82 LEU A C 1
ATOM 628 O O . LEU A 1 82 ? 4.512 -4.866 1.338 1.00 94.56 82 LEU A O 1
ATOM 632 N N . ASN A 1 83 ? 2.781 -3.448 1.564 1.00 93.12 83 ASN A N 1
ATOM 633 C CA . ASN A 1 83 ? 3.359 -2.408 0.713 1.00 93.12 83 ASN A CA 1
ATOM 634 C C . ASN A 1 83 ? 4.675 -1.869 1.283 1.00 93.12 83 ASN A C 1
ATOM 636 O O . ASN A 1 83 ? 5.631 -1.688 0.535 1.00 93.12 83 ASN A O 1
ATOM 640 N N . LEU A 1 84 ? 4.762 -1.675 2.602 1.00 94.62 84 LEU A N 1
ATOM 641 C CA . LEU A 1 84 ? 6.006 -1.278 3.258 1.00 94.62 84 LEU A CA 1
ATOM 642 C C . LEU A 1 84 ? 7.105 -2.330 3.061 1.00 94.62 84 LEU A C 1
ATOM 644 O O . LEU A 1 84 ? 8.223 -1.973 2.700 1.00 94.62 84 LEU A O 1
ATOM 648 N N . THR A 1 85 ? 6.802 -3.615 3.261 1.00 93.75 85 THR A N 1
ATOM 649 C CA . THR A 1 85 ? 7.764 -4.704 3.043 1.00 93.75 85 THR A CA 1
ATOM 650 C C . THR A 1 85 ? 8.253 -4.726 1.597 1.00 93.75 85 THR A C 1
ATOM 652 O O . THR A 1 85 ? 9.459 -4.785 1.368 1.00 93.75 85 THR A O 1
ATOM 655 N N . ILE A 1 86 ? 7.343 -4.607 0.625 1.00 94.19 86 ILE A N 1
ATOM 656 C CA . ILE A 1 86 ? 7.693 -4.559 -0.799 1.00 94.19 86 ILE A CA 1
ATOM 657 C C . ILE A 1 86 ? 8.597 -3.355 -1.086 1.00 94.19 86 ILE A C 1
ATOM 659 O O . ILE A 1 86 ? 9.668 -3.526 -1.668 1.00 94.19 86 ILE A O 1
ATOM 663 N N . CYS A 1 87 ? 8.231 -2.154 -0.630 1.00 94.06 87 CYS A N 1
ATOM 664 C CA . CYS A 1 87 ? 9.050 -0.963 -0.844 1.00 94.06 87 CYS A CA 1
ATOM 665 C C . CYS A 1 87 ? 10.444 -1.100 -0.215 1.00 94.06 87 CYS A C 1
ATOM 667 O O . CYS A 1 87 ? 11.426 -0.784 -0.876 1.00 94.06 87 CYS A O 1
ATOM 669 N N . LEU A 1 88 ? 10.560 -1.657 0.995 1.00 93.88 88 LEU A N 1
ATOM 670 C CA . LEU A 1 88 ? 11.861 -1.900 1.625 1.00 93.88 88 LEU A CA 1
ATOM 671 C C . LEU A 1 88 ? 12.713 -2.892 0.825 1.00 93.88 88 LEU A C 1
ATOM 673 O O . LEU A 1 88 ? 13.896 -2.637 0.607 1.00 93.88 88 LEU A O 1
ATOM 677 N N . THR A 1 89 ? 12.125 -3.993 0.342 1.00 93.56 89 THR A N 1
ATOM 678 C CA . THR A 1 89 ? 12.859 -4.950 -0.505 1.00 93.56 89 THR A CA 1
ATOM 679 C C . THR A 1 89 ? 13.336 -4.306 -1.807 1.00 93.56 89 THR A C 1
ATOM 681 O O . THR A 1 89 ? 14.499 -4.467 -2.175 1.00 93.56 89 THR A O 1
ATOM 684 N N . LEU A 1 90 ? 12.490 -3.501 -2.459 1.00 93.44 90 LEU A N 1
ATOM 685 C CA . LEU A 1 90 ? 12.855 -2.759 -3.665 1.00 93.44 90 LEU A CA 1
ATOM 686 C C . LEU A 1 90 ? 13.940 -1.715 -3.387 1.00 93.44 90 LEU A C 1
ATOM 688 O O . LEU A 1 90 ? 14.864 -1.586 -4.186 1.00 93.44 90 LEU A O 1
ATOM 692 N N . SER A 1 91 ? 13.892 -1.013 -2.252 1.00 91.19 91 SER A N 1
ATOM 693 C CA . SER A 1 91 ? 14.947 -0.075 -1.857 1.00 91.19 91 SER A CA 1
ATOM 694 C C . SER A 1 91 ? 16.306 -0.763 -1.753 1.00 91.19 91 SER A C 1
ATOM 696 O O . SER A 1 91 ? 17.294 -0.203 -2.219 1.00 91.19 91 SER A O 1
ATOM 698 N N . VAL A 1 92 ? 16.378 -1.982 -1.206 1.00 92.38 92 VAL A N 1
ATOM 699 C CA . VAL A 1 92 ? 17.640 -2.742 -1.164 1.00 92.38 92 VAL A CA 1
ATOM 700 C C . VAL A 1 92 ? 18.119 -3.084 -2.576 1.00 92.38 92 VAL A C 1
ATOM 702 O O . VAL A 1 92 ? 19.288 -2.861 -2.891 1.00 92.38 92 VAL A O 1
ATOM 705 N N . VAL A 1 93 ? 17.224 -3.564 -3.444 1.00 92.06 93 VAL A N 1
ATOM 706 C CA . VAL A 1 93 ? 17.561 -3.911 -4.836 1.00 92.06 93 VAL A CA 1
ATOM 707 C C . VAL A 1 93 ? 18.079 -2.693 -5.605 1.00 92.06 93 VAL A C 1
ATOM 709 O O . VAL A 1 93 ? 19.153 -2.759 -6.202 1.00 92.06 93 VAL A O 1
ATOM 712 N N . PHE A 1 94 ? 17.372 -1.561 -5.552 1.00 91.25 94 PHE A N 1
ATOM 713 C CA . PHE A 1 94 ? 17.789 -0.339 -6.244 1.00 91.25 94 PHE A CA 1
ATOM 714 C C . PHE A 1 94 ? 19.049 0.287 -5.642 1.00 91.25 94 PHE A C 1
ATOM 716 O O . PHE A 1 94 ? 19.840 0.866 -6.383 1.00 91.25 94 PHE A O 1
ATOM 723 N N . CYS A 1 95 ? 19.289 0.135 -4.336 1.00 89.62 95 CYS A N 1
ATOM 724 C CA . CYS A 1 95 ? 20.545 0.549 -3.710 1.00 89.62 95 CYS A CA 1
ATOM 725 C C . CYS A 1 95 ? 21.729 -0.240 -4.288 1.00 89.62 95 CYS A C 1
ATOM 727 O O . CYS A 1 95 ? 22.704 0.349 -4.754 1.00 89.62 95 CYS A O 1
ATOM 729 N N . LEU A 1 96 ? 21.610 -1.571 -4.347 1.00 90.00 96 LEU A N 1
ATOM 730 C CA . LEU A 1 96 ? 22.632 -2.436 -4.942 1.00 90.00 96 LEU A CA 1
ATOM 731 C C . LEU A 1 96 ? 22.842 -2.131 -6.433 1.00 90.00 96 LEU A C 1
ATOM 733 O O . LEU A 1 96 ? 23.986 -2.061 -6.886 1.00 90.00 96 LEU A O 1
ATOM 737 N N . SER A 1 97 ? 21.759 -1.899 -7.182 1.00 88.00 97 SER A N 1
ATOM 738 C CA . SER A 1 97 ? 21.837 -1.515 -8.598 1.00 88.00 97 SER A CA 1
ATOM 739 C C . SER A 1 97 ? 22.536 -0.169 -8.783 1.00 88.00 97 SER A C 1
ATOM 741 O O . SER A 1 97 ? 23.432 -0.047 -9.613 1.00 88.00 97 SER A O 1
ATOM 743 N N . SER A 1 98 ? 22.221 0.817 -7.939 1.00 87.56 98 SER A N 1
ATOM 744 C CA . SER A 1 98 ? 22.847 2.144 -7.975 1.00 87.56 98 SER A CA 1
ATOM 745 C C . SER A 1 98 ? 24.350 2.075 -7.707 1.00 87.56 98 SER A C 1
ATOM 747 O O . SER A 1 98 ? 25.132 2.701 -8.423 1.00 87.56 98 SER A O 1
ATOM 749 N N . ILE A 1 99 ? 24.768 1.271 -6.720 1.00 88.12 99 ILE A N 1
ATOM 750 C CA . ILE A 1 99 ? 26.188 1.026 -6.430 1.00 88.12 99 ILE A CA 1
ATOM 751 C C . ILE A 1 99 ? 26.868 0.414 -7.658 1.00 88.12 99 ILE A C 1
ATOM 753 O O . ILE A 1 99 ? 27.911 0.900 -8.095 1.00 88.12 99 ILE A O 1
ATOM 757 N N . ARG A 1 100 ? 26.260 -0.613 -8.263 1.00 87.00 100 ARG A N 1
ATOM 758 C CA . ARG A 1 100 ? 26.791 -1.253 -9.473 1.00 87.00 100 ARG A CA 1
ATOM 759 C C . ARG A 1 100 ? 26.898 -0.274 -10.644 1.00 87.00 100 ARG A C 1
ATOM 761 O O . ARG A 1 100 ? 27.938 -0.245 -11.294 1.00 87.00 100 ARG A O 1
ATOM 768 N N . SER A 1 101 ? 25.862 0.529 -10.886 1.00 85.75 101 SER A N 1
ATOM 769 C CA . SER A 1 101 ? 25.825 1.512 -11.974 1.00 85.75 101 SER A CA 1
ATOM 770 C C . SER A 1 101 ? 26.932 2.555 -11.829 1.00 85.75 101 SER A C 1
ATOM 772 O O . SER A 1 101 ? 27.554 2.930 -12.826 1.00 85.75 101 SER A O 1
ATOM 774 N N . PHE A 1 102 ? 27.219 2.970 -10.590 1.00 84.25 102 PHE A N 1
ATOM 775 C CA . PHE A 1 102 ? 28.317 3.880 -10.274 1.00 84.25 102 PHE A CA 1
ATOM 776 C C . PHE A 1 102 ? 29.682 3.270 -10.623 1.00 84.25 102 PHE A C 1
ATOM 778 O O . PHE A 1 102 ? 30.505 3.937 -11.245 1.00 84.25 102 PHE A O 1
ATOM 785 N N . TYR A 1 103 ? 29.900 1.986 -10.312 1.00 86.00 103 TYR A N 1
ATOM 786 C CA . TYR A 1 103 ? 31.127 1.276 -10.694 1.00 86.00 103 TYR A CA 1
ATOM 787 C C . TYR A 1 103 ? 31.282 1.095 -12.209 1.00 86.00 103 TYR A C 1
ATOM 789 O O . TYR A 1 103 ? 32.401 1.132 -12.713 1.00 86.00 103 TYR A O 1
ATOM 797 N N . SER A 1 104 ? 30.185 0.892 -12.944 1.00 84.19 104 SER A N 1
ATOM 798 C CA . SER A 1 104 ? 30.220 0.681 -14.398 1.00 84.19 104 SER A CA 1
ATOM 799 C C . SER A 1 104 ? 30.176 1.966 -15.236 1.00 84.19 104 SER A C 1
ATOM 801 O O . SER A 1 104 ? 30.254 1.878 -16.457 1.00 84.19 104 SER A O 1
ATOM 803 N N . GLY A 1 105 ? 30.027 3.146 -14.619 1.00 78.75 105 GLY A N 1
ATOM 804 C CA . GLY A 1 105 ? 29.946 4.430 -15.331 1.00 78.75 105 GLY A CA 1
ATOM 805 C C . GLY A 1 105 ? 28.675 4.619 -16.176 1.00 78.75 105 GLY A C 1
ATOM 806 O O . GLY A 1 105 ? 28.684 5.398 -17.126 1.00 78.75 105 GLY A O 1
ATOM 807 N N . ILE A 1 106 ? 27.591 3.902 -15.858 1.00 75.12 106 ILE A N 1
ATOM 808 C CA . ILE A 1 106 ? 26.308 3.963 -16.583 1.00 75.12 106 ILE A CA 1
ATOM 809 C C . ILE A 1 106 ? 25.404 5.029 -15.940 1.00 75.12 106 ILE A C 1
ATOM 811 O O . ILE A 1 106 ? 25.506 5.303 -14.742 1.00 75.12 106 ILE A O 1
ATOM 815 N N . ALA A 1 107 ? 24.527 5.646 -16.744 1.00 71.19 107 ALA A N 1
ATOM 816 C CA . ALA A 1 107 ? 23.610 6.707 -16.324 1.00 71.19 107 ALA A CA 1
ATOM 817 C C . ALA A 1 107 ? 22.813 6.354 -15.040 1.00 71.19 107 ALA A C 1
ATOM 819 O O . ALA A 1 107 ? 22.268 5.256 -14.943 1.00 71.19 107 ALA A O 1
ATOM 820 N N . PRO A 1 108 ? 22.668 7.287 -14.076 1.00 75.25 108 PRO A N 1
ATOM 821 C CA . PRO A 1 108 ? 22.197 7.006 -12.713 1.00 75.25 108 PRO A CA 1
ATOM 822 C C . PRO A 1 108 ? 20.663 6.903 -12.576 1.00 75.25 108 PRO A C 1
ATOM 824 O O . PRO A 1 108 ? 20.104 7.321 -11.561 1.00 75.25 108 PRO A O 1
ATOM 827 N N . MET A 1 109 ? 19.954 6.360 -13.571 1.00 82.56 109 MET A N 1
ATOM 828 C CA . MET A 1 109 ? 18.487 6.210 -13.511 1.00 82.56 109 MET A CA 1
ATOM 829 C C . MET A 1 109 ? 18.042 5.364 -12.306 1.00 82.56 109 MET A C 1
ATOM 831 O O . MET A 1 109 ? 17.039 5.672 -11.659 1.00 82.56 109 MET A O 1
ATOM 835 N N . ASP A 1 110 ? 18.850 4.372 -11.932 1.00 82.50 110 ASP A N 1
ATOM 836 C CA . ASP A 1 110 ? 18.621 3.522 -10.760 1.00 82.50 110 ASP A CA 1
ATOM 837 C C . ASP A 1 110 ? 18.643 4.307 -9.442 1.00 82.50 110 ASP A C 1
ATOM 839 O O . ASP A 1 110 ? 17.897 3.982 -8.515 1.00 82.50 110 ASP A O 1
ATOM 843 N N . ALA A 1 111 ? 19.441 5.380 -9.367 1.00 85.38 111 ALA A N 1
ATOM 844 C CA . ALA A 1 111 ? 19.504 6.230 -8.184 1.00 85.38 111 ALA A CA 1
ATOM 845 C C . ALA A 1 111 ? 18.205 7.025 -8.015 1.00 85.38 111 ALA A C 1
ATOM 847 O O . ALA A 1 111 ? 17.691 7.149 -6.904 1.00 85.38 111 ALA A O 1
ATOM 848 N N . VAL A 1 112 ? 17.623 7.511 -9.116 1.00 88.44 112 VAL A N 1
ATOM 849 C CA . VAL A 1 112 ? 16.316 8.184 -9.087 1.00 88.44 112 VAL A CA 1
ATOM 850 C C . VAL A 1 112 ? 15.232 7.212 -8.618 1.00 88.44 112 VAL A C 1
ATOM 852 O O . VAL A 1 112 ? 14.458 7.549 -7.720 1.00 88.44 112 VAL A O 1
ATOM 855 N N . ALA A 1 113 ? 15.215 5.988 -9.155 1.00 87.94 113 ALA A N 1
ATOM 856 C CA . ALA A 1 113 ? 14.283 4.947 -8.723 1.00 87.94 113 ALA A CA 1
ATOM 857 C C . ALA A 1 113 ? 14.436 4.625 -7.225 1.00 87.94 113 ALA A C 1
ATOM 859 O O . ALA A 1 113 ? 13.436 4.534 -6.510 1.00 87.94 113 ALA A O 1
ATOM 860 N N . PHE A 1 114 ? 15.671 4.546 -6.721 1.00 90.06 114 PHE A N 1
ATOM 861 C CA . PHE A 1 114 ? 15.945 4.361 -5.296 1.00 90.06 114 PHE A CA 1
ATOM 862 C C . PHE A 1 114 ? 15.313 5.463 -4.430 1.00 90.06 114 PHE A C 1
ATOM 864 O O . PHE A 1 114 ? 14.603 5.150 -3.469 1.00 90.06 114 PHE A O 1
ATOM 871 N N . PHE A 1 115 ? 15.503 6.740 -4.784 1.00 90.44 115 PHE A N 1
ATOM 872 C CA . PHE A 1 115 ? 14.911 7.859 -4.041 1.00 90.44 115 PHE A CA 1
ATOM 873 C C . PHE A 1 115 ? 13.379 7.827 -4.057 1.00 90.44 115 PHE A C 1
ATOM 875 O O . PHE A 1 115 ? 12.752 8.053 -3.020 1.00 90.44 115 PHE A O 1
ATOM 882 N N . VAL A 1 116 ? 12.765 7.496 -5.196 1.00 92.31 116 VAL A N 1
ATOM 883 C CA . VAL A 1 116 ? 11.303 7.370 -5.304 1.00 92.31 116 VAL A CA 1
ATOM 884 C C . VAL A 1 116 ? 10.781 6.264 -4.380 1.00 92.31 116 VAL A C 1
ATOM 886 O O . VAL A 1 116 ? 9.855 6.494 -3.601 1.00 92.31 116 VAL A O 1
ATOM 889 N N . VAL A 1 117 ? 11.406 5.084 -4.395 1.00 92.88 117 VAL A N 1
ATOM 890 C CA . VAL A 1 117 ? 10.988 3.952 -3.550 1.00 92.88 117 VAL A CA 1
ATOM 891 C C . VAL A 1 117 ? 11.208 4.244 -2.058 1.00 92.88 117 VAL A C 1
ATOM 893 O O . VAL A 1 117 ? 10.395 3.834 -1.222 1.00 92.88 117 VAL A O 1
ATOM 896 N N 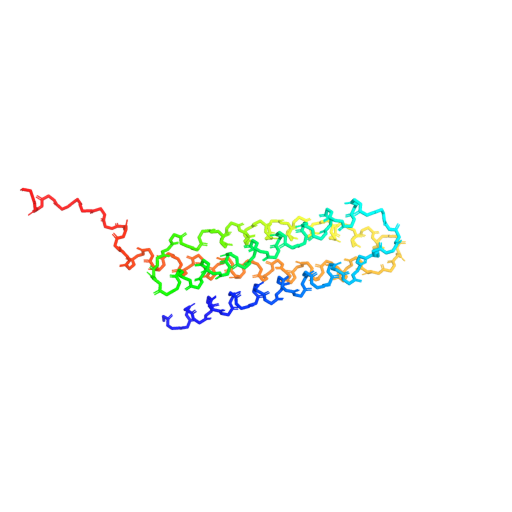. LEU A 1 118 ? 12.248 5.005 -1.699 1.00 92.69 118 LEU A N 1
ATOM 897 C CA . LEU A 1 118 ? 12.446 5.476 -0.324 1.00 92.69 118 LEU A CA 1
ATOM 898 C C . LEU A 1 118 ? 11.315 6.397 0.142 1.00 92.69 118 LEU A C 1
ATOM 900 O O . LEU A 1 118 ? 10.791 6.206 1.241 1.00 92.69 118 LEU A O 1
ATOM 904 N N . LEU A 1 119 ? 10.897 7.359 -0.685 1.00 93.56 119 LEU A N 1
ATOM 905 C CA . LEU A 1 119 ? 9.770 8.238 -0.354 1.00 93.56 119 LEU A CA 1
ATOM 906 C C . LEU A 1 119 ? 8.474 7.439 -0.164 1.00 93.56 119 LEU A C 1
ATOM 908 O O . LEU A 1 119 ? 7.747 7.666 0.806 1.00 93.56 119 LEU A O 1
ATOM 912 N N . CYS A 1 120 ? 8.220 6.446 -1.023 1.00 92.44 120 CYS A N 1
ATOM 913 C CA . CYS A 1 120 ? 7.096 5.525 -0.849 1.00 92.44 120 CYS A CA 1
ATOM 914 C C . CYS A 1 120 ? 7.191 4.742 0.470 1.00 92.44 120 CYS A C 1
ATOM 916 O O . CYS A 1 120 ? 6.194 4.618 1.181 1.00 92.44 120 CYS A O 1
ATOM 918 N N . SER A 1 121 ? 8.382 4.260 0.836 1.00 93.12 121 SER A N 1
ATOM 919 C CA . SER A 1 121 ? 8.614 3.551 2.104 1.00 93.12 121 SER A CA 1
ATOM 920 C C . SER A 1 121 ? 8.294 4.430 3.315 1.00 93.12 121 SER A C 1
ATOM 922 O O . SER A 1 121 ? 7.605 3.993 4.239 1.00 93.12 121 SER A O 1
ATOM 924 N N . ILE A 1 122 ? 8.741 5.691 3.294 1.00 93.88 122 ILE A N 1
ATOM 925 C CA . ILE A 1 122 ? 8.457 6.672 4.350 1.00 93.88 122 ILE A CA 1
ATOM 926 C C . ILE A 1 122 ? 6.947 6.908 4.466 1.00 93.88 122 ILE A C 1
ATOM 928 O O . ILE A 1 122 ? 6.409 6.898 5.576 1.00 93.88 122 ILE A O 1
ATOM 932 N N . PHE A 1 123 ? 6.254 7.064 3.334 1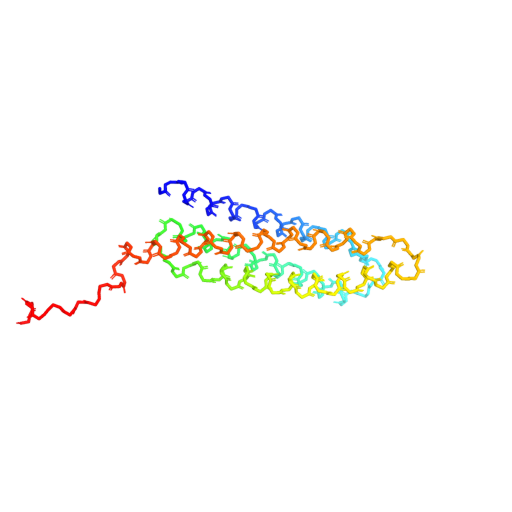.00 94.00 123 PHE A N 1
ATOM 933 C CA . PHE A 1 123 ? 4.803 7.237 3.307 1.00 94.00 123 PHE A CA 1
ATOM 934 C C . PHE A 1 123 ? 4.064 6.041 3.925 1.00 94.00 123 PHE A C 1
ATOM 936 O O . PHE A 1 123 ? 3.231 6.233 4.815 1.00 94.00 123 PHE A O 1
ATOM 943 N N . TRP A 1 124 ? 4.383 4.811 3.506 1.00 94.19 124 TRP A N 1
ATOM 944 C CA . TRP A 1 124 ? 3.733 3.607 4.036 1.00 94.19 124 TRP A CA 1
ATOM 945 C C . TRP A 1 124 ? 4.004 3.418 5.528 1.00 94.19 124 TRP A C 1
ATOM 947 O O . TRP A 1 124 ? 3.083 3.111 6.286 1.00 94.19 124 TRP A O 1
ATOM 957 N N . TYR A 1 125 ? 5.232 3.686 5.979 1.00 94.88 125 TYR A N 1
ATOM 958 C CA . TYR A 1 125 ? 5.579 3.642 7.398 1.00 94.88 125 TYR A CA 1
ATOM 959 C C . TYR A 1 125 ? 4.781 4.661 8.224 1.00 94.88 125 TYR A C 1
ATOM 961 O O . TYR A 1 125 ? 4.177 4.304 9.242 1.00 94.88 125 TYR A O 1
ATOM 969 N N . TRP A 1 126 ? 4.742 5.921 7.779 1.00 95.56 126 TRP A N 1
ATOM 970 C CA . TRP A 1 126 ? 3.995 6.983 8.451 1.00 95.56 126 TRP A CA 1
ATOM 971 C C . TRP A 1 126 ? 2.498 6.664 8.515 1.00 95.56 126 TRP A C 1
ATOM 973 O O . TRP A 1 126 ? 1.891 6.724 9.588 1.00 95.56 126 TRP A O 1
ATOM 983 N N . SER A 1 127 ? 1.924 6.245 7.387 1.00 94.56 127 SER A N 1
ATOM 984 C CA . SER A 1 127 ? 0.521 5.856 7.293 1.00 94.56 127 SER A CA 1
ATOM 985 C C . SER A 1 127 ? 0.176 4.703 8.249 1.00 94.56 127 SER A C 1
ATOM 987 O O . SER A 1 127 ? -0.779 4.791 9.032 1.00 94.56 127 SER A O 1
ATOM 989 N N . LEU A 1 128 ? 0.984 3.635 8.237 1.00 94.56 128 LEU A N 1
ATOM 990 C CA . LEU A 1 128 ? 0.807 2.475 9.109 1.00 94.56 128 LEU A CA 1
ATOM 991 C C . LEU A 1 128 ? 0.814 2.885 10.585 1.00 94.56 128 LEU A C 1
ATOM 993 O O . LEU A 1 128 ? -0.025 2.424 11.364 1.00 94.56 128 LEU A O 1
ATOM 997 N N . LYS A 1 129 ? 1.747 3.764 10.968 1.00 95.19 129 LYS A N 1
ATOM 998 C CA . LYS A 1 129 ? 1.878 4.268 12.336 1.00 95.19 129 LYS A CA 1
ATOM 999 C C . LYS A 1 129 ? 0.632 5.043 12.771 1.00 95.19 129 LYS A C 1
ATOM 1001 O O . LYS A 1 129 ? 0.089 4.752 13.836 1.00 95.19 129 LYS A O 1
ATOM 1006 N N . ILE A 1 130 ? 0.151 5.977 11.949 1.00 93.88 130 ILE A N 1
ATOM 1007 C CA . ILE A 1 130 ? -1.038 6.790 12.254 1.00 93.88 130 ILE A CA 1
ATOM 1008 C C . ILE A 1 130 ? -2.277 5.911 12.455 1.00 93.88 130 ILE A C 1
ATOM 1010 O O . ILE A 1 130 ? -2.984 6.054 13.456 1.00 93.88 130 ILE A O 1
ATOM 1014 N N . VAL A 1 131 ? -2.520 4.959 11.549 1.00 93.12 131 VAL A N 1
ATOM 1015 C CA . VAL A 1 131 ? -3.699 4.086 11.634 1.00 93.12 131 VAL A CA 1
ATOM 1016 C C . VAL A 1 131 ? -3.624 3.138 12.834 1.00 93.12 131 VAL A C 1
ATOM 1018 O O . VAL A 1 131 ? -4.641 2.913 13.493 1.00 93.12 131 VAL A O 1
ATOM 1021 N N . LYS A 1 132 ? -2.434 2.624 13.177 1.00 93.62 132 LYS A N 1
ATOM 1022 C CA . LYS A 1 132 ? -2.240 1.806 14.386 1.00 93.62 132 LYS A CA 1
ATOM 1023 C C . LYS A 1 132 ? -2.539 2.590 15.663 1.00 93.62 132 LYS A C 1
ATOM 1025 O O . LYS A 1 132 ? -3.330 2.114 16.474 1.00 93.62 132 LYS A O 1
ATOM 1030 N N . ILE A 1 133 ? -1.991 3.800 15.798 1.00 93.25 133 ILE A N 1
ATOM 1031 C CA . ILE A 1 133 ? -2.230 4.663 16.968 1.00 93.25 133 ILE A CA 1
ATOM 1032 C C . ILE A 1 133 ? -3.727 4.961 17.116 1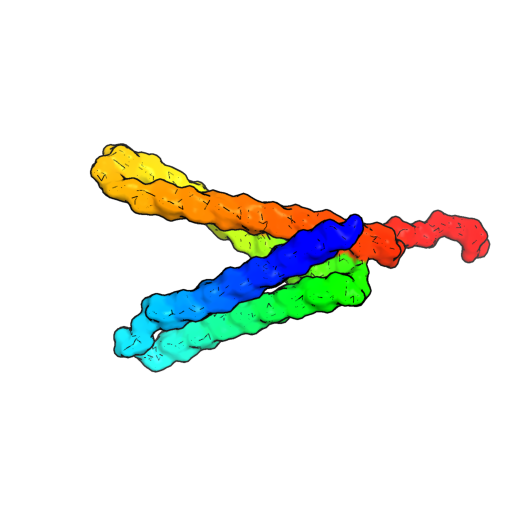.00 93.25 133 ILE A C 1
ATOM 1034 O O . ILE A 1 133 ? -4.280 4.852 18.211 1.00 93.25 133 ILE A O 1
ATOM 1038 N N . TYR A 1 134 ? -4.414 5.279 16.014 1.00 91.94 134 TYR A N 1
ATOM 1039 C CA . TYR A 1 134 ? -5.853 5.534 16.056 1.00 91.94 134 TYR A CA 1
ATOM 1040 C C . TYR A 1 134 ? -6.671 4.287 16.412 1.00 91.94 134 TYR A C 1
ATOM 1042 O O . TYR A 1 134 ? -7.610 4.364 17.205 1.00 91.94 134 TYR A O 1
ATOM 1050 N N . ARG A 1 135 ? -6.300 3.115 15.887 1.00 92.06 135 ARG A N 1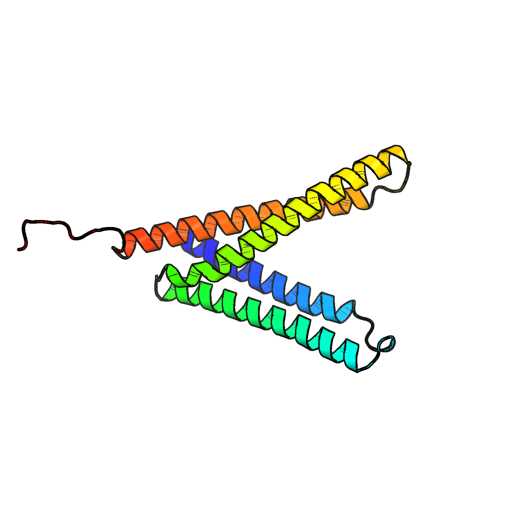
ATOM 1051 C CA . ARG A 1 135 ? -6.939 1.843 16.251 1.00 92.06 135 ARG A CA 1
ATOM 1052 C C . ARG A 1 135 ? -6.760 1.524 17.737 1.00 92.06 135 ARG A C 1
ATOM 1054 O O . ARG A 1 135 ? -7.722 1.113 18.384 1.00 92.06 135 ARG A O 1
ATOM 1061 N N . GLU A 1 136 ? -5.556 1.684 18.280 1.00 90.31 136 GLU A N 1
ATOM 1062 C CA . GLU A 1 136 ? -5.278 1.461 19.706 1.00 90.31 136 GLU A CA 1
ATOM 1063 C C . GLU A 1 136 ? -6.090 2.411 20.583 1.00 90.31 136 GLU A C 1
ATOM 1065 O O . GLU A 1 136 ? -6.684 1.989 21.575 1.00 90.31 136 GLU A O 1
ATOM 1070 N N . TYR A 1 137 ? -6.185 3.674 20.173 1.00 88.88 137 TYR A N 1
ATOM 1071 C CA . TYR A 1 137 ? -7.030 4.667 20.819 1.00 88.88 137 TYR A CA 1
ATOM 1072 C C . TYR A 1 137 ? -8.508 4.241 20.857 1.00 88.88 137 TYR A C 1
ATOM 1074 O O . TYR A 1 137 ? -9.105 4.201 21.934 1.00 88.88 137 TYR A O 1
ATOM 1082 N N . LEU A 1 138 ? -9.081 3.834 19.718 1.00 87.38 138 LEU A N 1
ATOM 1083 C CA . LEU A 1 138 ? -10.456 3.319 19.663 1.00 87.38 138 LEU A CA 1
ATOM 1084 C C . LEU A 1 138 ? -10.638 2.061 20.518 1.00 87.38 138 LEU A C 1
ATOM 1086 O O . LEU A 1 138 ? -11.661 1.898 21.178 1.00 87.38 138 LEU A O 1
ATOM 1090 N N . THR A 1 139 ? -9.632 1.185 20.549 1.00 85.81 139 THR A N 1
ATOM 1091 C CA . THR A 1 139 ? -9.673 -0.036 21.364 1.00 85.81 139 THR A CA 1
ATOM 1092 C C . THR A 1 139 ? -9.756 0.301 22.853 1.00 85.81 139 THR A C 1
ATOM 1094 O O . THR A 1 139 ? -10.588 -0.277 23.552 1.00 85.81 139 THR A O 1
ATOM 1097 N N . LYS A 1 140 ? -8.966 1.278 23.322 1.00 84.94 140 LYS A N 1
ATOM 1098 C CA . LYS A 1 140 ? -8.997 1.755 24.714 1.00 84.94 140 LYS A CA 1
ATOM 1099 C C . LYS A 1 140 ? -10.355 2.349 25.092 1.00 84.94 140 LYS A C 1
ATOM 1101 O O . LYS A 1 140 ? -10.863 2.042 26.162 1.00 84.94 140 LYS A O 1
ATOM 1106 N N . ILE A 1 141 ? -10.962 3.140 24.207 1.00 80.75 141 ILE A N 1
ATOM 1107 C CA . ILE A 1 141 ? -12.275 3.762 24.458 1.00 80.75 141 ILE A CA 1
ATOM 1108 C C . ILE A 1 141 ? -13.408 2.739 24.432 1.00 80.75 141 ILE A C 1
ATOM 1110 O O . ILE A 1 141 ? -14.342 2.835 25.218 1.00 80.75 141 ILE A O 1
ATOM 1114 N N . SER A 1 142 ? -13.318 1.731 23.565 1.00 71.38 142 SER A N 1
ATOM 1115 C CA . SER A 1 142 ? -14.350 0.696 23.430 1.00 71.38 142 SER A CA 1
ATOM 1116 C C . SER A 1 142 ? -14.444 -0.279 24.615 1.00 71.38 142 SER A C 1
ATOM 1118 O O . SER A 1 142 ? -15.221 -1.227 24.548 1.00 71.38 142 SER A O 1
ATOM 1120 N N . GLY A 1 143 ? -13.632 -0.117 25.668 1.00 62.84 143 GLY A N 1
ATOM 1121 C CA . GLY A 1 143 ? -13.668 -0.973 26.860 1.00 62.84 143 GLY A CA 1
ATOM 1122 C C . GLY A 1 143 ? -13.174 -2.411 26.645 1.00 62.84 143 GLY A C 1
ATOM 1123 O O . GLY A 1 143 ? -13.153 -3.197 27.584 1.00 62.84 143 GLY A O 1
ATOM 1124 N N . LYS A 1 144 ? -12.697 -2.775 25.445 1.00 59.25 144 LYS A N 1
ATOM 1125 C CA . LYS A 1 144 ? -12.201 -4.133 25.134 1.00 59.25 144 LYS A CA 1
ATOM 1126 C C . LYS A 1 144 ? -10.998 -4.597 25.977 1.00 59.25 144 LYS A C 1
ATOM 1128 O O . LYS A 1 144 ? -10.645 -5.768 25.904 1.00 59.25 144 LYS A O 1
ATOM 1133 N N . HIS A 1 145 ? -10.378 -3.710 26.760 1.00 52.03 145 HIS A N 1
ATOM 1134 C CA . HIS A 1 145 ? -9.264 -4.028 27.661 1.00 52.03 145 HIS A CA 1
ATOM 1135 C C . HIS A 1 145 ? -9.604 -3.996 29.159 1.00 52.03 145 HIS A C 1
ATOM 1137 O O . HIS A 1 145 ? -8.726 -4.302 29.962 1.00 52.03 145 HIS A O 1
ATOM 1143 N N . THR A 1 146 ? -10.841 -3.702 29.569 1.00 48.38 146 THR A N 1
ATOM 1144 C CA . THR A 1 146 ? -11.259 -4.012 30.942 1.00 48.38 146 THR A CA 1
ATOM 1145 C C . THR A 1 146 ? -11.738 -5.457 30.974 1.00 48.38 146 THR A C 1
ATOM 1147 O O . THR A 1 146 ? -12.897 -5.743 30.681 1.00 48.38 146 THR A O 1
ATOM 1150 N N . LEU A 1 147 ? -10.838 -6.383 31.318 1.00 47.66 147 LEU A N 1
ATOM 1151 C CA . LEU A 1 147 ? -11.254 -7.616 31.984 1.00 47.66 147 LEU A CA 1
ATOM 1152 C C . LEU A 1 147 ? -12.122 -7.177 33.170 1.00 47.66 147 LEU A C 1
ATOM 1154 O O . LEU A 1 147 ? -11.608 -6.571 34.108 1.00 47.66 147 LEU A O 1
ATOM 1158 N N . PHE A 1 148 ? -13.430 -7.434 33.111 1.00 49.28 148 PHE A N 1
ATOM 1159 C CA . PHE A 1 148 ? -14.303 -7.413 34.283 1.00 49.28 148 PHE A CA 1
ATOM 1160 C C . PHE A 1 148 ? -13.872 -8.573 35.187 1.00 49.28 148 PHE A C 1
ATOM 1162 O O . PHE A 1 148 ? -14.506 -9.618 35.232 1.00 49.28 148 PHE A O 1
ATOM 1169 N N . ASN A 1 149 ? -12.734 -8.414 35.853 1.00 47.81 149 ASN A N 1
ATOM 1170 C CA . ASN A 1 149 ? -12.332 -9.245 36.973 1.00 47.81 149 ASN A CA 1
ATOM 1171 C C . ASN A 1 149 ? -12.415 -8.375 38.227 1.00 47.81 149 ASN A C 1
ATOM 1173 O O . ASN A 1 149 ? -11.421 -8.143 38.907 1.00 47.81 149 ASN A O 1
ATOM 1177 N N . ASN A 1 150 ? -13.602 -7.810 38.456 1.00 44.44 150 ASN A N 1
ATOM 1178 C CA . ASN A 1 150 ? -13.952 -7.213 39.732 1.00 44.44 150 ASN A CA 1
ATOM 1179 C C . ASN A 1 150 ? -14.701 -8.295 40.519 1.00 44.44 150 ASN A C 1
ATOM 1181 O O . ASN A 1 150 ? -15.847 -8.583 40.174 1.00 44.44 150 ASN A O 1
ATOM 1185 N N . PRO A 1 151 ? -14.087 -8.908 41.546 1.00 56.88 151 PRO A N 1
ATOM 1186 C CA . PRO A 1 151 ? -14.779 -9.849 42.424 1.00 56.88 151 PRO A CA 1
ATOM 1187 C C . PRO A 1 151 ? -15.856 -9.180 43.302 1.00 56.88 151 PRO A C 1
ATOM 1189 O O . PRO A 1 151 ? -16.516 -9.866 44.066 1.00 56.88 151 PRO A O 1
ATOM 1192 N N . GLU A 1 152 ? -16.063 -7.864 43.197 1.00 51.25 152 GLU A N 1
ATOM 1193 C CA . GLU A 1 152 ? -17.060 -7.112 43.977 1.00 51.25 152 GLU A CA 1
ATOM 1194 C C . GLU A 1 152 ? -18.494 -7.158 43.408 1.00 51.25 152 GLU A C 1
ATOM 1196 O O . GLU A 1 152 ? -19.393 -6.545 43.976 1.00 51.25 152 GLU A O 1
ATOM 1201 N N . PHE A 1 153 ? -18.733 -7.873 42.302 1.00 52.97 153 PHE A N 1
ATOM 1202 C CA . PHE A 1 153 ? -20.064 -8.003 41.681 1.00 52.97 153 PHE A CA 1
ATOM 1203 C C . PHE A 1 153 ? -20.506 -9.463 41.450 1.00 52.97 153 PHE A C 1
ATOM 1205 O O . PHE A 1 153 ? -21.293 -9.723 40.537 1.00 52.97 153 PHE A O 1
ATOM 1212 N N . VAL A 1 154 ? -20.010 -10.408 42.259 1.00 42.94 154 VAL A N 1
ATOM 1213 C CA . VAL A 1 154 ? -20.515 -11.796 42.331 1.00 42.94 154 VAL A CA 1
ATOM 1214 C C . VAL A 1 154 ? -21.126 -12.046 43.701 1.00 42.94 154 VAL A C 1
ATOM 1216 O O . VAL A 1 154 ? -20.469 -11.677 44.698 1.00 42.94 154 VAL A O 1
#

pLDDT: mean 87.92, std 11.77, range [42.94, 95.81]